Protein AF-A0A964G6X2-F1 (afdb_monomer)

Sequence (134 aa):
MSISATESEGTIQEIHQADPIPKWVTAAKHNTNVTKALRLFGAGTHDWVSLYRIYEVIENDVGGKSKIIKKGWTTDKAIRRFKYTANSPGAIGDEARHGNQKEPSPKDPMALSEAKFLIETILHNWLRLKAGQS

Solvent-accessible surface area (back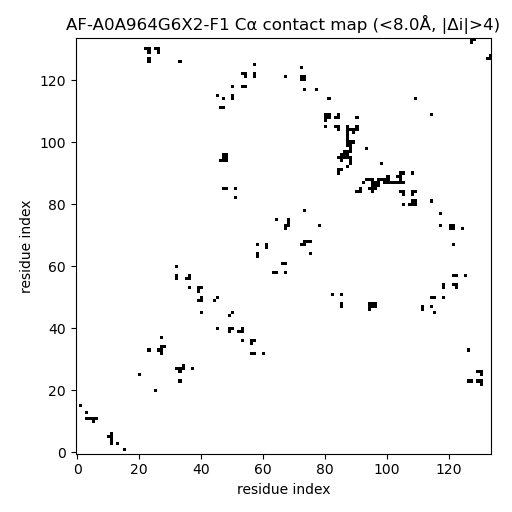bone atoms only — not comparable to full-atom values): 8018 Å² total; per-residue (Å²): 140,85,82,87,73,85,57,100,78,81,68,83,76,89,77,65,98,77,68,72,77,55,56,51,61,62,34,23,80,80,28,71,60,50,40,50,39,52,52,56,59,70,68,63,74,76,41,50,55,50,46,48,52,40,48,51,50,51,30,59,75,69,67,34,66,68,49,48,38,75,70,65,60,53,53,69,67,57,55,50,36,44,57,50,28,36,44,18,25,78,65,51,44,90,58,17,70,31,97,61,68,86,65,82,54,64,94,70,60,60,52,70,68,58,48,47,52,52,46,50,46,42,48,54,54,50,41,31,54,64,48,71,64,117

Structure (mmCIF, N/CA/C/O backbone):
data_AF-A0A964G6X2-F1
#
_entry.id   AF-A0A964G6X2-F1
#
loop_
_atom_site.group_PDB
_atom_site.id
_atom_site.type_symbol
_atom_site.label_atom_id
_atom_site.label_alt_id
_atom_site.label_comp_id
_atom_site.label_asym_id
_atom_site.label_entity_id
_atom_site.label_seq_id
_atom_site.pdbx_PDB_ins_code
_atom_site.Cartn_x
_atom_site.Cartn_y
_atom_site.Cartn_z
_atom_site.occupancy
_atom_site.B_iso_or_equiv
_atom_site.auth_seq_id
_atom_site.auth_comp_id
_atom_site.auth_asym_id
_atom_site.auth_atom_id
_atom_site.pdbx_PDB_model_num
ATOM 1 N N . MET A 1 1 ? -35.131 18.538 4.623 1.00 32.56 1 MET A N 1
ATOM 2 C CA . MET A 1 1 ? -34.851 19.984 4.734 1.00 32.56 1 MET A CA 1
ATOM 3 C C . MET A 1 1 ? -33.366 20.149 4.485 1.00 32.56 1 MET A C 1
ATOM 5 O O . MET A 1 1 ? -32.584 19.701 5.311 1.00 32.56 1 MET A O 1
ATOM 9 N N . SER A 1 2 ? -32.987 20.655 3.318 1.00 30.39 2 SER A N 1
ATOM 10 C CA . SER A 1 2 ? -31.599 20.968 2.962 1.00 30.39 2 SER A CA 1
ATOM 11 C C . SER A 1 2 ? -31.395 22.464 3.173 1.00 30.39 2 SER A C 1
ATOM 13 O O . SER A 1 2 ? -32.274 23.253 2.831 1.00 30.39 2 SER A O 1
ATOM 15 N N . ILE A 1 3 ? -30.270 22.850 3.769 1.00 41.47 3 ILE A N 1
ATOM 16 C CA . ILE A 1 3 ? -29.882 24.255 3.908 1.00 41.47 3 ILE A CA 1
ATOM 17 C C . ILE A 1 3 ? -28.659 24.463 3.026 1.00 41.47 3 ILE A C 1
ATOM 19 O O . ILE A 1 3 ? -27.630 23.827 3.237 1.00 41.47 3 ILE A O 1
ATOM 23 N N . SER A 1 4 ? -28.783 25.326 2.023 1.00 37.19 4 SER A N 1
ATOM 24 C CA . SER A 1 4 ? -27.656 25.753 1.200 1.00 37.19 4 SER A CA 1
ATOM 25 C C . SER A 1 4 ? -26.922 26.871 1.934 1.00 37.19 4 SER A C 1
ATOM 27 O O . SER A 1 4 ? -27.496 27.932 2.170 1.00 37.19 4 SER A O 1
ATOM 29 N N . ALA A 1 5 ? -25.665 26.639 2.306 1.00 42.75 5 ALA A N 1
ATOM 30 C CA . ALA A 1 5 ? -24.773 27.695 2.767 1.00 42.75 5 ALA A CA 1
ATOM 31 C C . ALA A 1 5 ? -23.891 28.125 1.590 1.00 42.75 5 ALA A C 1
ATOM 33 O O . ALA A 1 5 ? -23.078 27.351 1.091 1.00 42.75 5 ALA A O 1
ATOM 34 N N . THR A 1 6 ? -24.097 29.347 1.110 1.00 34.75 6 THR A N 1
ATOM 35 C CA . THR A 1 6 ? -23.226 29.991 0.125 1.00 34.75 6 THR A CA 1
ATOM 36 C C . THR A 1 6 ? -22.054 30.641 0.847 1.00 34.75 6 THR A C 1
ATOM 38 O O . THR A 1 6 ? -22.227 31.686 1.475 1.00 34.75 6 THR A O 1
ATOM 41 N N . GLU A 1 7 ? -20.866 30.050 0.746 1.00 48.03 7 GLU A N 1
ATOM 42 C CA . GLU A 1 7 ? -19.615 30.772 0.989 1.00 48.03 7 GLU A CA 1
ATOM 43 C C . GLU A 1 7 ? -19.201 31.502 -0.296 1.00 48.03 7 GLU A C 1
ATOM 45 O O . GLU A 1 7 ? -19.431 31.024 -1.410 1.00 48.03 7 GLU A O 1
ATOM 50 N N . SER A 1 8 ? -18.622 32.693 -0.153 1.00 51.34 8 SER A N 1
ATOM 51 C CA . SER A 1 8 ? -18.372 33.672 -1.221 1.00 51.34 8 SER A CA 1
ATOM 52 C C . SER A 1 8 ? -17.333 33.266 -2.286 1.00 51.34 8 SER A C 1
ATOM 54 O O . SER A 1 8 ? -16.909 34.116 -3.060 1.00 51.34 8 SER A O 1
ATOM 56 N N . GLU A 1 9 ? -16.950 31.989 -2.377 1.00 52.28 9 GLU A N 1
ATOM 57 C CA . GLU A 1 9 ? -15.992 31.453 -3.365 1.00 52.28 9 GLU A CA 1
ATOM 58 C C . GLU A 1 9 ? -16.536 30.265 -4.189 1.00 52.28 9 GLU A C 1
ATOM 60 O O . GLU A 1 9 ? -15.787 29.441 -4.710 1.00 52.28 9 GLU A O 1
ATOM 65 N N . GLY A 1 10 ? -17.857 30.167 -4.364 1.00 45.66 10 GLY A N 1
ATOM 66 C CA . GLY A 1 10 ? -18.443 29.407 -5.480 1.00 45.66 10 GLY A CA 1
ATOM 67 C C . GLY A 1 10 ? -18.305 27.879 -5.438 1.00 45.66 10 GLY A C 1
ATOM 68 O O . GLY A 1 10 ? -18.609 27.227 -6.435 1.00 45.66 10 GLY A O 1
ATOM 69 N N . THR A 1 11 ? -17.913 27.281 -4.311 1.00 42.66 11 THR A N 1
ATOM 70 C CA . THR A 1 11 ? -17.948 25.820 -4.147 1.00 42.66 11 THR A CA 1
ATOM 71 C C . THR A 1 11 ? -19.158 25.423 -3.307 1.00 42.66 11 THR A C 1
ATOM 73 O O . THR A 1 11 ? -19.163 25.591 -2.091 1.00 42.66 11 THR A O 1
ATOM 76 N N . ILE A 1 12 ? -20.198 24.888 -3.950 1.00 48.16 12 ILE A N 1
ATOM 77 C CA . ILE A 1 12 ? -21.333 24.276 -3.249 1.00 48.16 12 ILE A CA 1
ATOM 78 C C . ILE A 1 12 ? -20.910 22.862 -2.841 1.00 48.16 12 ILE A C 1
ATOM 80 O O . ILE A 1 12 ? -20.812 21.978 -3.689 1.00 48.16 12 ILE A O 1
ATOM 84 N N . GLN A 1 13 ? -20.658 22.641 -1.549 1.00 49.50 13 GLN A N 1
ATOM 85 C CA . GLN A 1 13 ? -20.628 21.291 -0.985 1.00 49.50 13 GLN A CA 1
ATOM 86 C C . GLN A 1 13 ? -21.982 20.995 -0.349 1.00 49.50 13 GLN A C 1
ATOM 88 O O . GLN A 1 13 ? -22.375 21.617 0.638 1.00 49.50 13 GLN A O 1
ATOM 93 N N . GLU A 1 14 ? -22.706 20.042 -0.928 1.00 42.00 14 GLU A N 1
ATOM 94 C CA . GLU A 1 14 ? -23.937 19.525 -0.345 1.00 42.00 14 GLU A CA 1
ATOM 95 C C . GLU A 1 14 ? -23.568 18.551 0.782 1.00 42.00 14 GLU A C 1
ATOM 97 O O . GLU A 1 14 ? -23.249 17.387 0.556 1.00 42.00 14 GLU A O 1
ATOM 102 N N . ILE A 1 15 ? -23.534 19.059 2.014 1.00 42.53 15 ILE A N 1
ATOM 103 C CA . ILE A 1 15 ? -23.265 18.256 3.210 1.00 42.53 15 ILE A CA 1
ATOM 104 C C . ILE A 1 15 ? -24.600 17.900 3.861 1.00 42.53 15 ILE A C 1
ATOM 106 O O . ILE A 1 15 ? -25.271 18.743 4.461 1.00 42.53 15 ILE A O 1
ATOM 110 N N . HIS A 1 16 ? -24.997 16.636 3.742 1.00 44.19 16 HIS A N 1
ATOM 111 C CA . HIS A 1 16 ? -26.199 16.120 4.382 1.00 44.19 16 HIS A CA 1
ATOM 112 C C . HIS A 1 16 ? -25.915 15.883 5.873 1.00 44.19 16 HIS A C 1
ATOM 114 O O . HIS A 1 16 ? -25.104 15.035 6.239 1.00 44.19 16 HIS A O 1
ATOM 120 N N . GLN A 1 17 ? -26.626 16.593 6.757 1.00 40.34 17 GLN A N 1
ATOM 121 C CA . GLN A 1 17 ? -26.528 16.484 8.229 1.00 40.34 17 GLN A CA 1
ATOM 122 C C . GLN A 1 17 ? -26.850 15.084 8.814 1.00 40.34 17 GLN A C 1
ATOM 124 O O . GLN A 1 17 ? -26.860 14.920 10.032 1.00 40.34 17 GLN A O 1
ATOM 129 N N . ALA A 1 18 ? -27.102 14.073 7.976 1.00 37.56 18 ALA A N 1
ATOM 130 C CA . ALA A 1 18 ? -27.458 12.713 8.374 1.00 37.56 18 ALA A CA 1
ATOM 131 C C . ALA A 1 18 ? -26.427 11.644 7.975 1.00 37.56 18 ALA A C 1
ATOM 133 O O . ALA A 1 18 ? -26.661 10.472 8.273 1.00 37.56 18 ALA A O 1
ATOM 134 N N . ASP A 1 19 ? -25.302 11.997 7.345 1.00 40.19 19 ASP A N 1
ATOM 135 C CA . ASP A 1 19 ? -24.310 10.981 7.000 1.00 40.19 19 ASP A CA 1
ATOM 136 C C . ASP A 1 19 ? -23.514 10.572 8.249 1.00 40.19 19 ASP A C 1
ATOM 138 O O . ASP A 1 19 ? -22.787 11.391 8.827 1.00 40.19 19 ASP A O 1
ATOM 142 N N . PRO A 1 20 ? -23.648 9.317 8.725 1.00 50.41 20 PRO A N 1
ATOM 143 C CA . PRO A 1 20 ? -22.884 8.849 9.864 1.00 50.41 20 PRO A CA 1
ATOM 144 C C . PRO A 1 20 ? -21.407 8.996 9.521 1.00 50.41 20 PRO A C 1
ATOM 146 O O . PRO A 1 20 ? -20.957 8.469 8.503 1.00 50.41 20 PRO A O 1
ATOM 149 N N . ILE A 1 21 ? -20.655 9.684 10.387 1.00 56.47 21 ILE A N 1
ATOM 150 C CA . ILE A 1 21 ? -19.190 9.709 10.333 1.00 56.47 21 ILE A CA 1
ATOM 151 C C . ILE A 1 21 ? -18.732 8.278 10.014 1.00 56.47 21 ILE A C 1
ATOM 153 O O . ILE A 1 21 ? -19.021 7.379 10.819 1.00 56.47 21 ILE A O 1
ATOM 157 N N . PRO A 1 22 ? -18.075 8.024 8.861 1.00 72.62 22 PRO A N 1
ATOM 158 C CA . PRO A 1 22 ? -17.705 6.670 8.483 1.00 72.62 22 PRO A CA 1
ATOM 159 C C . PRO A 1 22 ? -16.963 6.032 9.653 1.00 72.62 22 PRO A C 1
ATOM 161 O O . PRO A 1 22 ? -16.049 6.649 10.199 1.00 72.62 22 PRO A O 1
ATOM 164 N N . LYS A 1 23 ? -17.347 4.822 10.089 1.00 84.75 23 LYS A N 1
ATOM 165 C CA . LYS A 1 23 ? -16.795 4.202 11.318 1.00 84.75 23 LYS A CA 1
ATOM 166 C C . LYS A 1 23 ? -15.253 4.158 11.335 1.00 84.75 23 LYS A C 1
ATOM 168 O O . LYS A 1 23 ? -14.648 4.080 12.401 1.00 84.75 23 LYS A O 1
ATOM 173 N N . TRP A 1 24 ? -14.610 4.246 10.170 1.00 85.25 24 TRP A N 1
ATOM 174 C CA . TRP A 1 24 ? -13.161 4.380 10.002 1.00 85.25 24 TRP A CA 1
ATOM 175 C C . TRP A 1 24 ? -12.586 5.695 10.546 1.00 85.25 24 TRP A C 1
ATOM 177 O O . TRP A 1 24 ? -11.496 5.681 11.107 1.00 85.25 24 TRP A O 1
ATOM 187 N N . VAL A 1 25 ? -13.316 6.809 10.456 1.00 86.38 25 VAL A N 1
ATOM 188 C CA . VAL A 1 25 ? -12.934 8.096 11.062 1.00 86.38 25 VAL A CA 1
ATOM 189 C C . VAL A 1 25 ? -12.969 7.991 12.586 1.00 86.38 25 VAL A C 1
ATOM 191 O O . VAL A 1 25 ? -12.053 8.457 13.259 1.00 86.38 25 VAL A O 1
ATOM 194 N N . THR A 1 26 ? -13.969 7.308 13.152 1.00 89.19 26 THR A N 1
ATOM 195 C CA . THR A 1 26 ? -13.990 6.999 14.591 1.00 89.19 26 THR A CA 1
ATOM 196 C C . THR A 1 26 ? -12.819 6.096 14.982 1.00 89.19 26 THR A C 1
ATOM 198 O O . THR A 1 26 ? -12.142 6.376 15.966 1.00 89.19 26 THR A O 1
ATOM 201 N N . ALA A 1 27 ? -12.511 5.064 14.188 1.00 89.75 27 ALA A N 1
ATOM 202 C CA . ALA A 1 27 ? -11.341 4.213 14.423 1.00 89.75 27 ALA A CA 1
ATOM 203 C C . ALA A 1 27 ? -10.019 5.004 14.366 1.00 89.75 27 ALA A C 1
ATOM 205 O O . ALA A 1 27 ? -9.113 4.741 15.156 1.00 89.75 27 ALA A O 1
ATOM 206 N N . ALA A 1 28 ? -9.917 6.006 13.487 1.00 92.31 28 ALA A N 1
ATOM 207 C CA . ALA A 1 28 ? -8.744 6.869 13.374 1.00 92.31 28 ALA A CA 1
ATOM 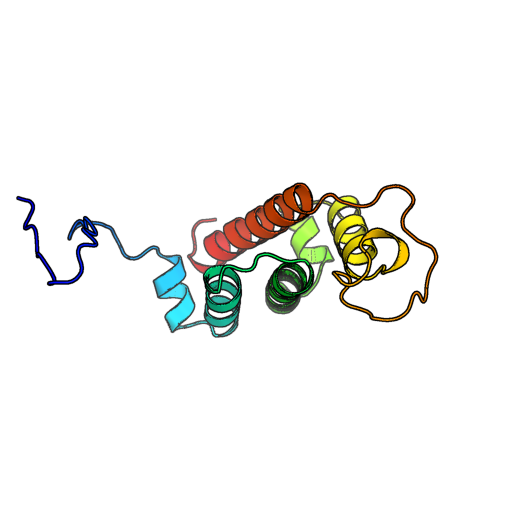208 C C . ALA A 1 28 ? -8.456 7.634 14.673 1.00 92.31 28 ALA A C 1
ATOM 210 O O . ALA A 1 28 ? -7.305 7.675 15.104 1.00 92.31 28 ALA A O 1
ATOM 211 N N . LYS A 1 29 ? -9.496 8.142 15.353 1.00 91.00 29 LYS A N 1
ATOM 212 C CA . LYS A 1 29 ? -9.362 8.879 16.627 1.00 91.00 29 LYS A CA 1
ATOM 213 C C . LYS A 1 29 ? -8.626 8.093 17.717 1.00 91.00 29 LYS A C 1
ATOM 215 O O . LYS A 1 29 ? -8.036 8.699 18.604 1.00 91.00 29 LYS A O 1
ATOM 220 N N . HIS A 1 30 ? -8.650 6.762 17.647 1.00 91.38 30 HIS A N 1
ATOM 221 C CA . HIS A 1 30 ? -8.060 5.877 18.654 1.00 91.38 30 HIS A CA 1
ATOM 222 C C . HIS A 1 30 ? -6.910 5.016 18.114 1.00 91.38 30 HIS A C 1
ATOM 224 O O . HIS A 1 30 ? -6.334 4.224 18.857 1.00 91.38 30 HIS A O 1
ATOM 230 N N . ASN A 1 31 ? -6.562 5.144 16.830 1.00 94.44 31 ASN A N 1
ATOM 231 C CA . ASN A 1 31 ? -5.520 4.344 16.202 1.00 94.44 31 ASN A CA 1
ATOM 232 C C . ASN A 1 31 ? -4.634 5.211 15.292 1.00 94.44 31 ASN A C 1
ATOM 234 O O . ASN A 1 31 ? -5.047 5.686 14.230 1.00 94.44 31 ASN A O 1
ATOM 238 N N . THR A 1 32 ? -3.377 5.380 15.702 1.00 96.44 32 THR A N 1
ATOM 239 C CA . THR A 1 32 ? -2.384 6.204 14.997 1.00 96.44 32 THR A CA 1
ATOM 240 C C . THR A 1 32 ? -2.027 5.652 13.616 1.00 96.44 32 THR A C 1
ATOM 242 O O . THR A 1 32 ? -1.805 6.439 12.694 1.00 96.44 32 THR A O 1
ATOM 245 N N . ASN A 1 33 ? -2.039 4.327 13.427 1.00 97.00 33 ASN A N 1
ATOM 246 C CA . ASN A 1 33 ? -1.835 3.708 12.116 1.00 97.00 33 ASN A CA 1
ATOM 247 C C . ASN A 1 33 ? -3.002 4.029 11.177 1.00 97.00 33 ASN A C 1
ATOM 249 O O . ASN A 1 33 ? -2.764 4.421 10.036 1.00 97.00 33 ASN A O 1
ATOM 253 N N . VAL A 1 34 ? -4.250 3.934 11.655 1.00 96.25 34 VAL A N 1
ATOM 254 C CA . VAL A 1 34 ? -5.454 4.299 10.879 1.00 96.25 34 VAL A CA 1
ATOM 255 C C . VAL A 1 34 ? -5.414 5.774 10.493 1.00 96.25 34 VAL A C 1
ATOM 257 O O . VAL A 1 34 ? -5.570 6.096 9.318 1.00 96.25 34 VAL A O 1
ATOM 260 N N . THR A 1 35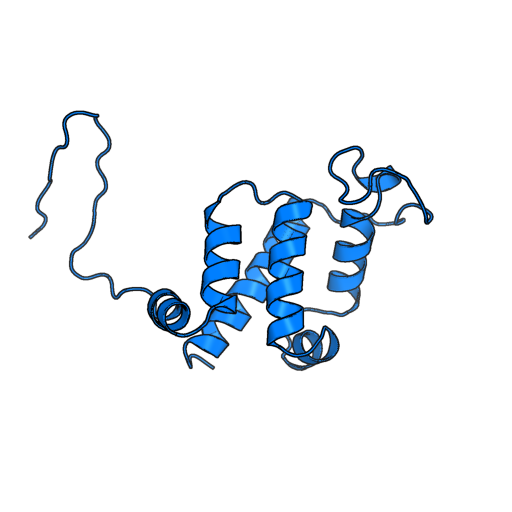 ? -5.098 6.661 11.439 1.00 96.12 35 THR A N 1
ATOM 261 C CA . THR A 1 35 ? -4.911 8.092 11.154 1.00 96.12 35 THR A CA 1
ATOM 262 C C . THR A 1 35 ? -3.846 8.323 10.082 1.00 96.12 35 THR A C 1
ATOM 264 O O . THR A 1 35 ? -4.066 9.071 9.130 1.00 96.12 35 THR A O 1
ATOM 267 N N . LYS A 1 36 ? -2.688 7.661 10.194 1.00 96.06 36 LYS A N 1
ATOM 268 C CA . LYS A 1 36 ? -1.594 7.804 9.228 1.00 96.06 36 LYS A CA 1
ATOM 269 C C . LYS A 1 36 ? -1.988 7.310 7.836 1.00 96.06 36 LYS A C 1
ATOM 271 O O . LYS A 1 36 ? -1.702 8.003 6.865 1.00 96.06 36 LYS A O 1
ATOM 276 N N . ALA A 1 37 ? -2.627 6.148 7.734 1.00 95.19 37 ALA A N 1
ATOM 277 C CA . ALA A 1 37 ? -3.059 5.581 6.460 1.00 95.19 37 ALA A CA 1
ATOM 278 C C . ALA A 1 37 ? -4.108 6.466 5.771 1.00 95.19 37 ALA A C 1
ATOM 280 O O . ALA A 1 37 ? -3.948 6.777 4.594 1.00 95.19 37 ALA A O 1
ATOM 281 N N . LEU A 1 38 ? -5.118 6.943 6.510 1.00 94.00 38 LEU A N 1
ATOM 282 C CA . LEU A 1 38 ? -6.131 7.857 5.972 1.00 94.00 38 LEU A CA 1
ATOM 283 C C . LEU A 1 38 ? -5.526 9.193 5.534 1.00 94.00 38 LEU A C 1
ATOM 285 O O . LEU A 1 38 ? -5.892 9.704 4.483 1.00 94.00 38 LEU A O 1
ATOM 289 N N . ARG A 1 39 ? -4.558 9.733 6.284 1.00 94.19 39 ARG A N 1
ATOM 290 C CA . ARG A 1 39 ? -3.842 10.954 5.889 1.00 94.19 39 ARG A CA 1
ATOM 291 C C . ARG A 1 39 ? -3.019 10.759 4.613 1.00 94.19 39 ARG A C 1
ATOM 293 O O . ARG A 1 39 ? -2.989 11.651 3.776 1.00 94.19 39 ARG A O 1
ATOM 300 N N . LEU A 1 40 ? -2.334 9.621 4.472 1.00 93.75 40 LEU A N 1
ATOM 301 C CA . LEU A 1 40 ? -1.566 9.301 3.263 1.00 93.75 40 LEU A CA 1
ATOM 302 C C . LEU A 1 40 ? -2.477 9.120 2.044 1.00 93.75 40 LEU A C 1
ATOM 304 O O . LEU A 1 40 ? -2.130 9.589 0.967 1.00 93.75 40 LEU A O 1
ATOM 308 N N . PHE A 1 41 ? -3.631 8.477 2.227 1.00 92.50 41 PHE A N 1
ATOM 309 C CA . PHE A 1 41 ? -4.628 8.287 1.176 1.00 92.50 41 PHE A CA 1
ATOM 310 C C . PHE A 1 41 ? -5.287 9.620 0.773 1.00 92.50 41 PHE A C 1
ATOM 312 O O . PHE A 1 41 ? -5.299 9.990 -0.396 1.00 92.50 41 PHE A O 1
ATOM 319 N N . GLY A 1 42 ? -5.735 10.413 1.751 1.00 90.88 42 GLY A N 1
ATOM 320 C CA . GLY A 1 42 ? -6.393 11.702 1.516 1.00 90.88 42 GLY A CA 1
ATOM 321 C C . GLY A 1 42 ? -5.493 12.798 0.934 1.00 90.88 42 GLY A C 1
ATOM 322 O O . GLY A 1 42 ? -6.008 13.770 0.396 1.00 90.88 42 GLY A O 1
ATOM 323 N N . ALA A 1 43 ? -4.163 12.652 0.996 1.00 89.06 43 ALA A N 1
ATOM 324 C CA . ALA A 1 43 ? -3.226 13.594 0.374 1.00 89.06 43 ALA A CA 1
ATOM 325 C C . ALA A 1 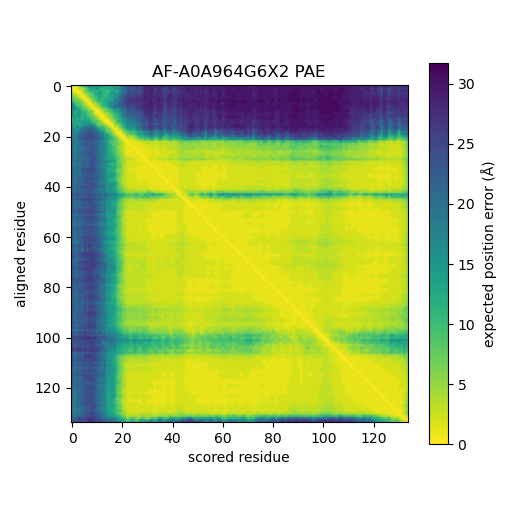43 ? -3.258 13.563 -1.171 1.00 89.06 43 ALA A C 1
ATOM 327 O O . ALA A 1 43 ? -2.716 14.460 -1.810 1.00 89.06 43 ALA A O 1
ATOM 328 N N . GLY A 1 44 ? -3.890 12.553 -1.778 1.00 74.38 44 GLY A N 1
ATOM 329 C CA . GLY A 1 44 ? -4.371 12.626 -3.158 1.00 74.38 44 GLY A CA 1
ATOM 330 C C . GLY A 1 44 ? -3.391 12.242 -4.269 1.00 74.38 44 GLY A C 1
ATOM 331 O O . GLY A 1 44 ? -3.856 11.975 -5.375 1.00 74.38 44 GLY A O 1
ATOM 332 N N . THR A 1 45 ? -2.077 12.139 -4.026 1.00 84.88 45 THR A N 1
ATOM 333 C CA . THR A 1 45 ? -1.126 11.862 -5.126 1.00 84.88 45 THR A CA 1
ATOM 334 C C . THR A 1 45 ? -1.264 10.447 -5.692 1.00 84.88 45 THR A C 1
ATOM 336 O O . THR A 1 45 ? -1.178 10.266 -6.905 1.00 84.88 45 THR A O 1
ATOM 339 N N . HIS A 1 46 ? -1.538 9.450 -4.839 1.00 92.62 46 HIS A N 1
ATOM 340 C CA . HIS A 1 46 ? -1.722 8.035 -5.210 1.00 92.62 46 HIS A CA 1
ATOM 341 C C . HIS A 1 46 ? -0.660 7.508 -6.201 1.00 92.62 46 HIS A C 1
ATOM 343 O O . HIS A 1 46 ? -0.943 6.671 -7.059 1.00 92.62 46 HIS A O 1
ATOM 349 N N . ASP A 1 47 ? 0.555 8.037 -6.093 1.00 95.81 47 ASP A N 1
ATOM 350 C CA . ASP A 1 47 ? 1.759 7.612 -6.800 1.00 95.81 47 ASP A CA 1
ATOM 351 C C . ASP A 1 47 ? 2.377 6.359 -6.149 1.00 95.81 47 ASP A C 1
ATOM 353 O O . ASP A 1 47 ? 1.968 5.907 -5.076 1.00 95.81 47 ASP A O 1
ATOM 357 N N . TRP A 1 48 ? 3.407 5.791 -6.772 1.00 97.50 48 TRP A N 1
ATOM 358 C CA . TRP A 1 48 ? 4.077 4.596 -6.257 1.00 97.50 48 TRP A CA 1
ATOM 359 C C . TRP A 1 48 ? 4.585 4.747 -4.819 1.00 97.50 48 TRP A C 1
ATOM 361 O O . TRP A 1 48 ? 4.443 3.822 -4.018 1.00 97.50 48 TRP A O 1
ATOM 371 N N . VAL A 1 49 ? 5.134 5.909 -4.457 1.00 95.56 49 VAL A N 1
ATOM 372 C CA . VAL A 1 49 ? 5.707 6.158 -3.126 1.00 95.56 49 VAL A CA 1
ATOM 373 C C . VAL A 1 49 ? 4.618 6.219 -2.051 1.00 95.56 49 VAL A C 1
ATOM 375 O O . VAL A 1 49 ? 4.757 5.607 -0.988 1.00 95.56 49 VAL A O 1
ATOM 378 N N . SER A 1 50 ? 3.531 6.941 -2.305 1.00 95.94 50 SER A N 1
ATOM 379 C CA . SER A 1 50 ? 2.380 7.068 -1.406 1.00 95.94 50 SER A CA 1
ATOM 380 C C . SER A 1 50 ? 1.648 5.735 -1.240 1.00 95.94 50 SER A C 1
ATOM 382 O O . SER A 1 50 ? 1.430 5.311 -0.101 1.00 95.94 50 SER A O 1
ATOM 384 N N . LEU A 1 51 ? 1.379 5.013 -2.333 1.00 98.00 51 LEU A N 1
ATOM 385 C CA . LEU A 1 51 ? 0.778 3.676 -2.308 1.00 98.00 51 LEU A CA 1
ATOM 386 C C . LEU A 1 51 ? 1.632 2.691 -1.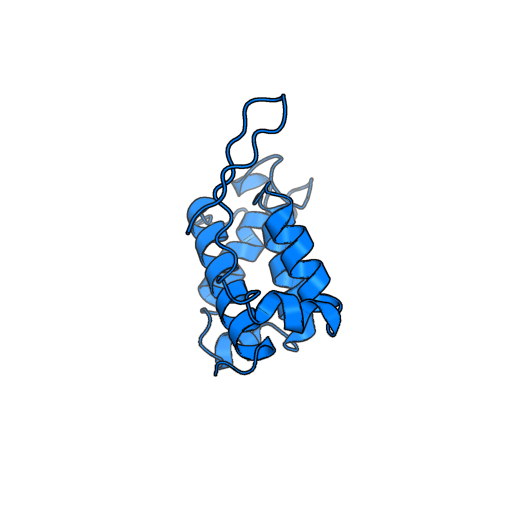498 1.00 98.00 51 LEU A C 1
ATOM 388 O O . LEU A 1 51 ? 1.111 1.943 -0.666 1.00 98.00 51 LEU A O 1
ATOM 392 N N . TYR A 1 52 ? 2.958 2.730 -1.670 1.00 97.94 52 TYR A N 1
ATOM 393 C CA . TYR A 1 52 ? 3.871 1.865 -0.921 1.00 97.94 52 TYR A CA 1
ATOM 394 C C . TYR A 1 52 ? 3.860 2.188 0.576 1.00 97.94 52 TYR A C 1
ATOM 396 O O . TYR A 1 52 ? 3.826 1.282 1.407 1.00 97.94 52 TYR A O 1
ATOM 404 N N . ARG A 1 53 ? 3.840 3.474 0.944 1.00 97.56 53 ARG A N 1
ATOM 405 C CA . ARG A 1 53 ? 3.766 3.905 2.350 1.00 97.56 53 ARG A CA 1
ATOM 406 C C . ARG A 1 53 ? 2.458 3.478 3.015 1.00 97.56 53 ARG A C 1
ATOM 408 O O . ARG A 1 53 ? 2.485 3.078 4.177 1.00 97.56 53 ARG A O 1
ATOM 415 N N . ILE A 1 54 ? 1.329 3.546 2.303 1.00 98.12 54 ILE A N 1
ATOM 416 C CA . ILE A 1 54 ? 0.038 3.038 2.801 1.00 98.12 54 ILE A CA 1
ATOM 417 C C . ILE A 1 54 ? 0.145 1.533 3.058 1.00 98.12 54 ILE A C 1
ATOM 419 O O . ILE A 1 54 ? -0.18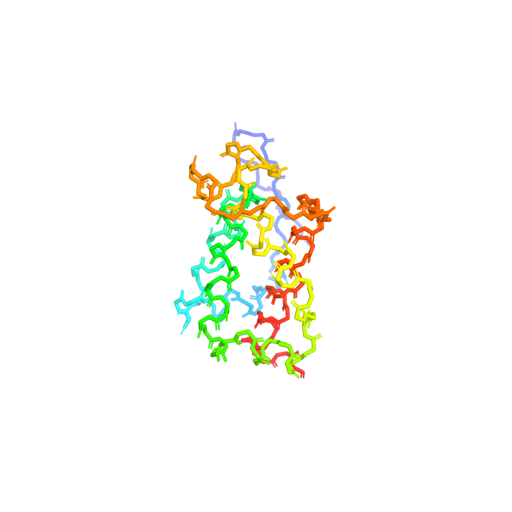6 1.075 4.154 1.00 98.12 54 ILE A O 1
ATOM 423 N N . TYR A 1 55 ? 0.679 0.778 2.093 1.00 98.56 55 TYR A N 1
ATOM 424 C CA . TYR A 1 55 ? 0.921 -0.655 2.251 1.00 98.56 55 TYR A CA 1
ATOM 425 C C . TYR A 1 55 ? 1.799 -0.968 3.473 1.00 98.56 55 TYR A C 1
ATOM 427 O O . TYR A 1 55 ? 1.420 -1.817 4.272 1.00 98.56 55 TYR A O 1
ATOM 435 N N . GLU A 1 56 ? 2.926 -0.272 3.666 1.00 98.31 56 GLU A N 1
ATOM 436 C CA . GLU A 1 56 ? 3.832 -0.489 4.809 1.00 98.31 56 GLU A CA 1
ATOM 437 C C . GLU A 1 56 ? 3.139 -0.243 6.157 1.00 98.31 56 GLU A C 1
ATOM 439 O O . GLU A 1 56 ? 3.353 -0.993 7.110 1.00 98.31 56 GLU A O 1
ATOM 444 N N . VAL A 1 57 ? 2.289 0.784 6.258 1.00 98.44 57 VAL A N 1
ATOM 445 C CA . VAL A 1 57 ? 1.518 1.049 7.484 1.00 98.44 57 VAL A CA 1
ATOM 446 C C . VAL A 1 57 ? 0.590 -0.123 7.801 1.00 98.44 57 VAL A C 1
ATOM 448 O O . VAL A 1 57 ? 0.566 -0.590 8.940 1.00 98.44 57 VAL A O 1
ATOM 451 N N . ILE A 1 58 ? -0.136 -0.621 6.799 1.00 98.44 58 ILE A N 1
ATOM 452 C CA . ILE A 1 58 ? -1.080 -1.731 6.971 1.00 98.44 58 ILE A CA 1
ATOM 453 C C . ILE A 1 58 ? -0.337 -3.042 7.250 1.00 98.44 58 ILE A C 1
ATOM 455 O O . ILE A 1 58 ? -0.711 -3.777 8.160 1.00 98.44 58 ILE A O 1
ATOM 459 N N . GLU A 1 59 ? 0.730 -3.336 6.501 1.00 98.62 59 GLU A N 1
ATOM 460 C CA . GLU A 1 59 ? 1.574 -4.521 6.684 1.00 98.62 59 GLU A CA 1
ATOM 461 C C . GLU A 1 59 ? 2.111 -4.591 8.112 1.00 98.62 59 GLU A C 1
ATOM 463 O O . GLU A 1 59 ? 1.970 -5.627 8.765 1.00 98.62 59 GLU A O 1
ATOM 468 N N . ASN A 1 60 ? 2.659 -3.490 8.623 1.00 98.19 60 ASN A N 1
ATOM 469 C CA . ASN A 1 60 ? 3.194 -3.435 9.979 1.00 98.19 60 ASN A CA 1
ATOM 470 C C . ASN A 1 60 ? 2.099 -3.610 11.039 1.00 98.19 60 ASN A C 1
ATOM 472 O O . ASN A 1 60 ? 2.263 -4.409 11.958 1.00 98.19 60 ASN A O 1
ATOM 476 N N . ASP A 1 61 ? 0.966 -2.919 10.895 1.00 98.12 61 ASP A N 1
ATOM 477 C CA . ASP A 1 61 ? -0.142 -2.986 11.855 1.00 98.12 61 ASP A CA 1
ATOM 478 C C . ASP A 1 61 ? -0.804 -4.375 11.912 1.00 98.12 61 ASP A C 1
ATOM 480 O O . ASP A 1 61 ? -1.163 -4.867 12.983 1.00 98.12 61 ASP A O 1
ATOM 484 N N . VAL A 1 62 ? -0.935 -5.041 10.764 1.00 97.50 62 VAL A N 1
ATOM 485 C CA . VAL A 1 62 ? -1.500 -6.395 10.679 1.00 97.50 62 VAL A CA 1
ATOM 486 C C . VAL A 1 62 ? -0.515 -7.447 11.206 1.00 97.50 62 VAL A C 1
ATOM 488 O O . VAL A 1 62 ? -0.937 -8.514 11.662 1.00 97.50 62 VAL A O 1
ATOM 491 N N . GLY A 1 63 ? 0.788 -7.155 11.190 1.00 97.94 63 GLY A N 1
ATOM 492 C CA . GLY A 1 63 ? 1.858 -8.061 11.609 1.00 97.94 63 GLY A CA 1
ATOM 493 C C . GLY A 1 63 ? 2.437 -8.893 10.462 1.00 97.94 63 GLY A C 1
ATOM 494 O O . GLY A 1 63 ? 2.744 -10.070 10.652 1.00 97.94 63 GLY A O 1
ATOM 495 N N . GLY A 1 64 ? 2.544 -8.293 9.276 1.00 97.81 64 GLY A N 1
ATOM 496 C CA . GLY A 1 64 ? 3.272 -8.805 8.120 1.00 97.81 64 GLY A CA 1
ATOM 497 C C . GLY A 1 64 ? 2.402 -9.265 6.948 1.00 97.81 64 GLY A C 1
ATOM 498 O O . GLY A 1 64 ? 1.224 -9.611 7.087 1.00 97.81 64 GLY A O 1
ATOM 499 N N . LYS A 1 65 ? 3.038 -9.347 5.771 1.00 98.12 65 LYS A N 1
ATOM 500 C CA . LYS A 1 65 ? 2.454 -9.817 4.505 1.00 98.12 65 LYS A CA 1
ATOM 501 C C . LYS A 1 65 ? 1.678 -11.131 4.632 1.00 98.12 65 LYS A C 1
ATOM 503 O O . LYS A 1 65 ? 0.603 -11.277 4.059 1.00 98.12 65 LYS A O 1
ATOM 508 N N . SER A 1 66 ? 2.215 -12.099 5.378 1.00 98.19 66 SER A N 1
ATOM 509 C CA . SER A 1 66 ? 1.607 -13.430 5.523 1.00 98.19 66 SER A CA 1
ATOM 510 C C . SER A 1 66 ? 0.208 -13.365 6.137 1.00 98.19 66 SER A C 1
ATOM 512 O O . SER A 1 66 ? -0.680 -14.103 5.718 1.00 98.19 66 SER A O 1
ATOM 514 N N . LYS A 1 67 ? -0.024 -12.447 7.081 1.00 98.31 67 LYS A N 1
ATOM 515 C CA . LYS A 1 67 ? -1.335 -12.242 7.702 1.00 98.31 67 LYS A CA 1
ATOM 516 C C . LYS A 1 67 ? -2.316 -11.532 6.770 1.00 98.31 67 LYS A C 1
ATOM 518 O O . LYS A 1 67 ? -3.490 -11.884 6.791 1.00 98.31 67 LYS A O 1
ATOM 523 N N . ILE A 1 68 ? -1.852 -10.602 5.932 1.00 98.31 68 ILE A N 1
ATOM 524 C CA . ILE A 1 68 ? -2.675 -9.994 4.869 1.00 98.31 68 ILE A CA 1
ATOM 525 C C . ILE A 1 68 ? -3.174 -11.080 3.905 1.00 98.31 68 ILE A C 1
ATOM 527 O O . ILE A 1 68 ? -4.370 -11.160 3.630 1.00 98.31 68 ILE A O 1
ATOM 531 N N . ILE A 1 69 ? -2.273 -11.962 3.459 1.00 98.31 69 ILE A N 1
ATOM 532 C CA . ILE A 1 69 ? -2.612 -13.080 2.565 1.00 98.31 69 ILE A CA 1
ATOM 533 C C . ILE A 1 69 ? -3.562 -14.062 3.260 1.00 98.31 69 ILE A C 1
ATOM 535 O O . ILE A 1 69 ? -4.579 -14.438 2.687 1.00 98.31 69 ILE A O 1
ATOM 539 N N . LYS A 1 70 ? -3.285 -14.442 4.518 1.00 98.00 70 LYS A N 1
ATOM 540 C CA . LYS A 1 70 ? -4.139 -15.362 5.292 1.00 98.00 70 LYS A CA 1
ATOM 541 C C . LYS A 1 70 ? -5.560 -14.822 5.490 1.00 98.00 70 LYS A C 1
ATOM 543 O O . LYS A 1 70 ? -6.496 -15.605 5.587 1.00 98.00 70 LYS A O 1
ATOM 548 N N . LYS A 1 71 ? -5.724 -13.497 5.556 1.00 96.94 71 LYS A N 1
ATOM 549 C CA . LYS A 1 71 ? -7.033 -12.832 5.629 1.00 96.94 71 LYS A CA 1
ATOM 550 C C . LYS A 1 71 ? -7.754 -12.738 4.276 1.00 96.94 71 LYS A C 1
ATOM 552 O O . LYS A 1 71 ? -8.885 -12.272 4.247 1.00 96.94 71 LYS A O 1
ATOM 557 N N . GLY A 1 72 ? -7.124 -13.158 3.176 1.00 97.75 72 GLY A N 1
ATOM 558 C CA . GLY A 1 72 ? -7.735 -13.196 1.845 1.00 97.75 72 GLY A CA 1
ATOM 559 C C . GLY A 1 72 ? -7.841 -11.840 1.145 1.00 97.75 72 GLY A C 1
ATOM 560 O O . GLY A 1 72 ? -8.564 -11.722 0.165 1.00 97.75 72 GLY A O 1
ATOM 561 N N . TRP A 1 73 ? -7.139 -10.806 1.619 1.00 97.94 73 TRP A N 1
ATOM 562 C CA . TRP A 1 73 ? -7.261 -9.455 1.051 1.00 97.94 73 TRP A CA 1
ATOM 563 C C . TRP A 1 73 ? -6.557 -9.302 -0.299 1.00 97.94 73 TRP A C 1
ATOM 565 O O . TRP A 1 73 ? -6.889 -8.411 -1.073 1.00 97.94 73 TRP A O 1
ATOM 575 N N . THR A 1 74 ? -5.552 -10.139 -0.558 1.00 98.31 74 THR A N 1
ATOM 576 C CA . THR A 1 74 ? -4.815 -10.210 -1.823 1.00 98.31 74 THR A CA 1
ATOM 577 C C . THR A 1 74 ? -3.927 -11.465 -1.850 1.00 98.31 74 THR A C 1
ATOM 579 O O . THR A 1 74 ? -3.910 -12.252 -0.901 1.00 98.31 74 THR A O 1
ATOM 582 N N . THR A 1 75 ? -3.156 -11.647 -2.923 1.00 98.31 75 THR A N 1
ATOM 583 C CA . THR A 1 75 ? -2.230 -12.770 -3.123 1.00 98.31 75 THR A CA 1
ATOM 584 C C . THR A 1 75 ? -0.768 -12.365 -2.912 1.00 98.31 75 THR A C 1
ATOM 586 O O . THR A 1 75 ? -0.389 -11.206 -3.089 1.00 98.31 75 THR A O 1
ATOM 589 N N . ASP A 1 76 ? 0.095 -13.343 -2.603 1.00 98.06 76 ASP A N 1
ATOM 590 C CA . ASP A 1 76 ? 1.550 -13.120 -2.527 1.00 98.06 76 ASP A CA 1
ATOM 591 C C . ASP A 1 76 ? 2.115 -12.590 -3.852 1.00 98.06 76 ASP A C 1
ATOM 593 O O . ASP A 1 76 ? 2.939 -11.675 -3.858 1.00 98.06 76 ASP A O 1
ATOM 597 N N . LYS A 1 77 ? 1.624 -13.126 -4.978 1.00 97.88 77 LYS A N 1
ATOM 598 C CA . LYS A 1 77 ? 2.029 -12.714 -6.326 1.00 97.88 77 LYS A CA 1
ATOM 599 C C . LYS A 1 77 ? 1.748 -11.230 -6.562 1.00 97.88 77 LYS A C 1
ATOM 601 O O . LYS A 1 77 ? 2.638 -10.521 -7.024 1.00 97.88 77 LYS A O 1
ATOM 606 N N . ALA A 1 78 ? 0.552 -10.754 -6.211 1.00 98.31 78 ALA A N 1
ATOM 607 C CA . ALA A 1 78 ? 0.174 -9.354 -6.391 1.00 98.31 78 ALA A CA 1
ATOM 608 C C . ALA A 1 78 ? 1.045 -8.414 -5.543 1.00 98.31 78 ALA A C 1
ATOM 610 O O . ALA A 1 78 ? 1.594 -7.451 -6.074 1.00 98.31 78 ALA A O 1
ATOM 611 N N . ILE A 1 79 ? 1.256 -8.735 -4.260 1.00 98.31 79 ILE A N 1
ATOM 612 C CA . ILE A 1 79 ? 2.115 -7.930 -3.375 1.00 98.31 79 ILE A CA 1
ATOM 613 C C . ILE A 1 79 ? 3.558 -7.901 -3.885 1.00 98.31 79 ILE A C 1
ATOM 615 O O . ILE A 1 79 ? 4.185 -6.843 -3.903 1.00 98.31 79 ILE A O 1
ATOM 619 N N . ARG A 1 80 ? 4.109 -9.046 -4.309 1.00 97.44 80 ARG A N 1
ATOM 620 C CA . ARG A 1 80 ? 5.468 -9.099 -4.866 1.00 97.44 80 ARG A CA 1
ATOM 621 C C . ARG A 1 80 ? 5.586 -8.269 -6.138 1.00 97.44 80 ARG A C 1
ATOM 623 O O . ARG A 1 80 ? 6.526 -7.490 -6.238 1.00 97.44 80 ARG A O 1
ATOM 630 N N . ARG A 1 81 ? 4.637 -8.398 -7.072 1.00 98.00 81 ARG A N 1
ATOM 631 C CA . ARG A 1 81 ? 4.623 -7.631 -8.330 1.00 98.00 81 ARG A CA 1
ATOM 632 C C . ARG A 1 81 ? 4.541 -6.128 -8.059 1.00 98.00 81 ARG A C 1
ATOM 634 O O . ARG A 1 81 ? 5.321 -5.373 -8.632 1.00 98.00 81 ARG A O 1
ATOM 641 N N . PHE A 1 82 ? 3.681 -5.713 -7.126 1.00 98.44 82 PHE A N 1
ATOM 642 C CA . PHE A 1 82 ? 3.591 -4.327 -6.663 1.00 98.44 82 PHE A CA 1
ATOM 643 C C . PHE A 1 82 ? 4.923 -3.826 -6.096 1.00 98.44 82 PHE A C 1
ATOM 645 O O . PHE A 1 82 ? 5.475 -2.848 -6.595 1.00 98.44 82 PHE A O 1
ATOM 652 N N . LYS A 1 83 ? 5.479 -4.524 -5.093 1.00 97.44 83 LYS A N 1
ATOM 653 C CA . LYS A 1 83 ? 6.726 -4.107 -4.433 1.00 97.44 83 LYS A CA 1
ATOM 654 C C . LYS A 1 83 ? 7.901 -4.084 -5.404 1.00 97.44 83 LYS A C 1
ATOM 656 O O . LYS A 1 83 ? 8.741 -3.201 -5.298 1.00 97.44 83 LYS A O 1
ATOM 661 N N . TYR A 1 84 ? 7.978 -5.034 -6.330 1.00 96.56 84 TYR A N 1
ATOM 662 C CA . TYR A 1 84 ? 9.070 -5.092 -7.296 1.00 96.56 84 TYR A CA 1
ATOM 663 C C . TYR A 1 84 ? 8.977 -3.955 -8.320 1.00 96.56 84 TYR A C 1
ATOM 665 O O . TYR A 1 84 ? 9.965 -3.265 -8.550 1.00 96.56 84 TYR A O 1
ATOM 673 N N . THR A 1 85 ? 7.779 -3.692 -8.851 1.00 97.44 85 THR A N 1
ATOM 674 C CA . THR A 1 85 ? 7.548 -2.585 -9.795 1.00 97.44 85 THR A CA 1
ATOM 675 C C . THR A 1 85 ? 7.848 -1.235 -9.148 1.00 97.44 85 THR A C 1
ATOM 677 O O . THR A 1 85 ? 8.665 -0.482 -9.663 1.00 97.44 85 THR A O 1
ATOM 680 N N . ALA A 1 86 ? 7.284 -0.974 -7.963 1.00 97.12 86 ALA A N 1
ATOM 681 C CA . ALA A 1 86 ? 7.456 0.288 -7.240 1.00 97.12 86 ALA A CA 1
ATOM 682 C C . ALA A 1 86 ? 8.920 0.613 -6.883 1.00 97.12 86 ALA A C 1
ATOM 684 O O . ALA A 1 86 ? 9.257 1.764 -6.623 1.00 97.12 86 ALA A O 1
ATOM 685 N N . ASN A 1 87 ? 9.788 -0.400 -6.826 1.00 96.25 87 ASN A N 1
ATOM 686 C CA . ASN A 1 87 ? 11.199 -0.262 -6.471 1.00 96.25 87 ASN A CA 1
ATOM 687 C C . ASN A 1 87 ? 12.140 -0.279 -7.690 1.00 96.25 87 ASN A C 1
ATOM 689 O O . ASN A 1 87 ? 13.352 -0.221 -7.487 1.00 96.25 87 ASN A O 1
ATOM 693 N N . SER A 1 88 ? 11.627 -0.378 -8.923 1.00 95.62 88 SER A N 1
ATOM 694 C CA . SER A 1 88 ? 12.453 -0.556 -10.123 1.00 95.62 88 SER A CA 1
ATOM 695 C C . SER A 1 88 ? 12.420 0.663 -11.055 1.00 95.62 88 SER A C 1
ATOM 697 O O . SER A 1 88 ? 11.491 0.789 -11.856 1.00 95.62 88 SER A O 1
ATOM 699 N N . PRO A 1 89 ? 13.470 1.510 -11.047 1.00 95.25 89 PRO A N 1
ATOM 700 C CA . PRO A 1 89 ? 13.675 2.537 -12.074 1.00 95.25 89 PRO A CA 1
ATOM 701 C C . PRO A 1 89 ? 13.618 1.999 -13.495 1.00 95.25 89 PRO A C 1
ATOM 703 O O . PRO A 1 89 ? 13.071 2.631 -14.389 1.00 95.25 89 PRO A O 1
ATOM 706 N N . GLY A 1 90 ? 14.135 0.791 -13.715 1.00 93.94 90 GLY A N 1
ATOM 707 C CA . GLY A 1 90 ? 14.084 0.167 -15.031 1.00 93.94 90 GLY A CA 1
ATOM 708 C C . GLY A 1 90 ? 12.675 -0.241 -15.486 1.00 93.94 90 GLY A C 1
ATOM 709 O O . GLY A 1 90 ? 12.540 -0.675 -16.626 1.00 93.94 90 GLY A O 1
ATOM 710 N N . ALA A 1 91 ? 11.654 -0.165 -14.625 1.00 94.69 91 ALA A N 1
ATOM 711 C CA . ALA A 1 91 ? 10.256 -0.425 -14.976 1.00 94.69 91 ALA A CA 1
ATOM 712 C C . ALA A 1 91 ? 9.409 0.851 -15.069 1.00 94.69 91 ALA A C 1
ATOM 714 O O . ALA A 1 91 ? 8.540 0.926 -15.932 1.00 94.69 91 ALA A O 1
ATOM 715 N N . ILE A 1 92 ? 9.637 1.818 -14.175 1.00 95.81 92 ILE A N 1
ATOM 716 C CA . ILE A 1 92 ? 8.781 3.010 -14.012 1.00 95.81 92 ILE A CA 1
ATOM 717 C C . ILE A 1 92 ? 9.574 4.330 -13.927 1.00 95.81 92 ILE A C 1
ATOM 719 O O . ILE A 1 92 ? 9.039 5.359 -13.534 1.00 95.81 92 ILE A O 1
ATOM 723 N N . GLY A 1 93 ? 10.863 4.324 -14.276 1.00 94.31 93 GLY A N 1
ATOM 724 C CA . GLY A 1 93 ? 11.705 5.523 -14.301 1.00 94.31 93 GLY A CA 1
ATOM 725 C C . GLY A 1 93 ? 11.811 6.224 -12.944 1.00 94.31 93 GLY A C 1
ATOM 726 O O . GLY A 1 93 ? 11.946 5.577 -11.903 1.00 94.31 93 GLY A O 1
ATOM 727 N N . ASP A 1 94 ? 11.724 7.555 -12.965 1.00 94.50 94 ASP A N 1
ATOM 728 C CA . ASP A 1 94 ? 11.871 8.430 -11.790 1.00 94.50 94 ASP A CA 1
ATOM 729 C C . ASP A 1 94 ? 10.726 8.303 -10.775 1.00 94.50 94 ASP A C 1
ATOM 731 O O . ASP A 1 94 ? 10.803 8.812 -9.657 1.00 94.50 94 ASP A O 1
ATOM 735 N N . GLU A 1 95 ? 9.659 7.597 -11.141 1.00 94.06 95 GLU A N 1
ATOM 736 C CA . GLU A 1 95 ? 8.519 7.333 -10.268 1.00 94.06 95 GLU A CA 1
ATOM 737 C C . GLU A 1 95 ? 8.821 6.200 -9.273 1.00 94.06 95 GLU A C 1
ATOM 739 O O . GLU A 1 95 ? 8.083 5.990 -8.304 1.00 94.06 95 GLU A O 1
ATOM 744 N N . ALA A 1 96 ? 9.911 5.459 -9.500 1.00 95.19 96 ALA A N 1
ATOM 745 C CA . ALA A 1 96 ? 10.380 4.429 -8.594 1.00 95.19 96 ALA A CA 1
ATOM 746 C C . ALA A 1 96 ? 10.805 5.011 -7.243 1.00 95.19 96 ALA A C 1
ATOM 748 O O . ALA A 1 96 ? 11.423 6.066 -7.126 1.00 95.19 96 ALA A O 1
ATOM 749 N N . ARG A 1 97 ? 10.560 4.244 -6.180 1.00 92.00 97 ARG A N 1
ATOM 750 C CA . ARG A 1 97 ? 10.981 4.598 -4.819 1.00 92.00 97 ARG A CA 1
ATOM 751 C C . ARG A 1 97 ? 12.506 4.679 -4.672 1.00 92.00 97 ARG A C 1
ATOM 753 O O . ARG A 1 97 ? 13.010 5.370 -3.785 1.00 92.00 97 ARG A O 1
ATOM 760 N N . HIS A 1 98 ? 13.243 3.920 -5.474 1.00 90.62 98 HIS A N 1
ATOM 761 C CA . HIS A 1 98 ? 14.701 3.913 -5.472 1.00 90.62 98 HIS A CA 1
ATOM 762 C C . HIS A 1 98 ? 15.220 4.678 -6.681 1.00 90.62 98 HIS A C 1
ATOM 764 O O . HIS A 1 98 ? 14.702 4.474 -7.760 1.00 90.62 98 HIS A O 1
ATOM 770 N N . GLY A 1 99 ? 16.264 5.496 -6.518 1.00 86.50 99 GLY A N 1
ATOM 771 C CA . GLY A 1 99 ? 16.863 6.244 -7.636 1.00 86.50 99 GLY A CA 1
ATOM 772 C C . GLY A 1 99 ? 17.843 5.439 -8.499 1.00 86.50 99 GLY A C 1
ATOM 773 O O . GLY A 1 99 ? 18.186 5.866 -9.590 1.00 86.50 99 GLY A O 1
ATOM 774 N N . ASN A 1 100 ? 18.287 4.267 -8.031 1.00 88.25 100 ASN A N 1
ATOM 775 C CA . ASN A 1 100 ? 19.227 3.404 -8.750 1.00 88.25 100 ASN A CA 1
ATOM 776 C C . ASN A 1 100 ? 18.637 2.003 -8.921 1.00 88.25 100 ASN A C 1
ATOM 778 O O . ASN A 1 100 ? 18.069 1.444 -7.978 1.00 88.25 100 ASN A O 1
ATOM 782 N N . GLN A 1 101 ? 18.841 1.406 -10.095 1.00 88.38 101 GLN A N 1
ATOM 783 C CA . GLN A 1 101 ? 18.467 0.021 -10.360 1.00 88.38 101 GLN A CA 1
ATOM 784 C C . GLN A 1 101 ? 19.447 -0.930 -9.650 1.00 88.38 101 GLN A C 1
ATOM 786 O O . GLN A 1 101 ? 20.630 -0.969 -9.979 1.00 88.38 101 GLN A O 1
ATOM 791 N N . LYS A 1 102 ? 18.958 -1.691 -8.663 1.00 82.62 102 LYS A N 1
ATOM 792 C CA . LYS A 1 102 ? 19.757 -2.699 -7.931 1.00 82.62 102 LYS A CA 1
ATOM 793 C C . LYS A 1 102 ? 19.547 -4.123 -8.438 1.00 82.62 102 LYS A C 1
ATOM 795 O O . LYS A 1 102 ? 20.474 -4.923 -8.424 1.00 82.62 102 LYS A O 1
ATOM 800 N N . GLU A 1 103 ? 18.328 -4.431 -8.861 1.00 86.31 103 GLU A N 1
ATOM 801 C CA . GLU A 1 103 ? 17.924 -5.739 -9.379 1.00 86.31 103 GLU A CA 1
ATOM 802 C C . GLU A 1 103 ? 17.462 -5.596 -10.834 1.00 86.31 103 GLU A C 1
ATOM 804 O O . GLU A 1 103 ? 17.174 -4.478 -11.255 1.00 86.31 103 GLU A O 1
ATOM 809 N N . PRO A 1 104 ? 17.371 -6.678 -11.629 1.00 89.62 104 PRO A N 1
ATOM 810 C CA . PRO A 1 104 ? 16.766 -6.616 -12.961 1.00 89.62 104 PRO A CA 1
ATOM 811 C C . PRO A 1 104 ? 15.353 -6.022 -12.922 1.00 89.62 104 PRO A C 1
ATOM 813 O O . PRO A 1 104 ? 14.694 -6.073 -11.886 1.00 89.62 104 PRO A O 1
ATOM 816 N N . SER A 1 105 ? 14.859 -5.470 -14.029 1.00 87.88 105 SER A N 1
ATOM 817 C CA . SER A 1 105 ? 13.466 -5.007 -14.076 1.00 87.88 105 SER A CA 1
ATOM 818 C C . SER A 1 105 ? 12.497 -6.197 -14.040 1.00 87.88 105 SER A C 1
ATOM 820 O O . SER A 1 105 ? 12.801 -7.249 -14.618 1.00 87.88 105 SER A O 1
ATOM 822 N N . PRO A 1 106 ? 11.313 -6.061 -13.412 1.00 89.62 106 PRO A N 1
ATOM 823 C CA . PRO A 1 106 ? 10.263 -7.064 -13.524 1.00 89.62 106 PRO A CA 1
ATOM 824 C C . PRO A 1 106 ? 9.894 -7.304 -14.993 1.00 89.62 106 PRO A C 1
ATOM 826 O O . PRO A 1 106 ? 9.682 -6.363 -15.750 1.00 89.62 106 PRO A O 1
ATOM 829 N N . LYS A 1 107 ? 9.761 -8.580 -15.380 1.00 92.31 107 LYS A N 1
ATOM 830 C CA . LYS A 1 107 ? 9.295 -8.975 -16.726 1.00 92.31 107 LYS A CA 1
ATOM 831 C C . LYS A 1 107 ? 7.835 -8.603 -16.992 1.00 92.31 107 LYS A C 1
ATOM 833 O O . LYS A 1 107 ? 7.429 -8.505 -18.140 1.00 92.31 107 LYS A O 1
ATOM 838 N N . ASP A 1 108 ? 7.064 -8.451 -15.923 1.00 95.00 108 ASP A N 1
ATOM 839 C CA . ASP A 1 108 ? 5.645 -8.110 -15.944 1.00 95.00 108 ASP A CA 1
ATOM 840 C C . ASP A 1 108 ? 5.381 -6.996 -14.912 1.00 95.00 108 ASP A C 1
ATOM 842 O O . ASP A 1 108 ? 4.925 -7.283 -13.795 1.00 95.00 108 ASP A O 1
ATOM 846 N N . PRO A 1 109 ? 5.762 -5.738 -15.216 1.00 96.50 109 PRO A N 1
ATOM 847 C CA . PRO A 1 109 ? 5.513 -4.597 -14.341 1.00 96.50 109 PRO A CA 1
ATOM 848 C C . PRO A 1 109 ? 4.016 -4.387 -14.101 1.00 96.50 109 PRO A C 1
ATOM 850 O O . PRO A 1 109 ? 3.201 -4.584 -14.996 1.00 96.50 109 PRO A O 1
ATOM 853 N N . MET A 1 110 ? 3.652 -3.964 -12.894 1.00 98.19 110 MET A N 1
ATOM 854 C CA . MET A 1 110 ? 2.274 -3.602 -12.555 1.00 98.19 110 MET A CA 1
ATOM 855 C C . MET A 1 110 ? 1.933 -2.210 -13.096 1.00 98.19 110 MET A C 1
ATOM 857 O O . MET A 1 110 ? 2.717 -1.279 -12.928 1.00 98.19 110 MET A O 1
ATOM 861 N N . ALA A 1 111 ? 0.752 -2.035 -13.688 1.00 97.94 111 ALA A N 1
ATOM 862 C CA . ALA A 1 111 ? 0.293 -0.697 -14.054 1.00 97.94 111 ALA A CA 1
ATOM 863 C C . ALA A 1 111 ? -0.073 0.112 -12.796 1.00 97.94 111 ALA A C 1
ATOM 865 O O . ALA A 1 111 ? -0.560 -0.442 -11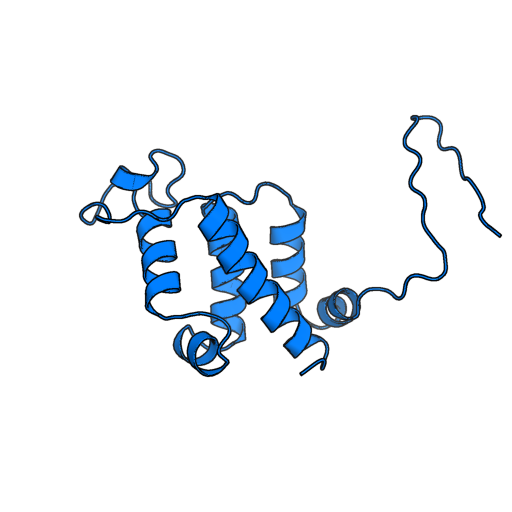.808 1.00 97.94 111 ALA A O 1
ATOM 866 N N . LEU A 1 112 ? 0.092 1.438 -12.825 1.00 97.88 112 LEU A N 1
ATOM 867 C CA . LEU A 1 112 ? -0.242 2.282 -11.669 1.00 97.88 112 LEU A CA 1
ATOM 868 C C . LEU A 1 112 ? -1.722 2.151 -11.258 1.00 97.88 112 LEU A C 1
ATOM 870 O O . LEU A 1 112 ? -2.033 2.145 -10.070 1.00 97.88 112 LEU A O 1
ATOM 874 N N . SER A 1 113 ? -2.643 1.996 -12.214 1.00 97.44 113 SER A N 1
ATOM 875 C CA . SER A 1 113 ? -4.067 1.751 -11.935 1.00 97.44 113 SER A CA 1
ATOM 876 C C . SER A 1 113 ? -4.305 0.429 -11.194 1.00 97.44 113 SER A C 1
ATOM 878 O O . SER A 1 113 ? -5.081 0.395 -10.240 1.00 97.44 113 SER A O 1
ATOM 880 N N . GLU A 1 114 ? -3.598 -0.641 -11.568 1.00 98.19 114 GLU A N 1
ATOM 881 C CA . GLU A 1 114 ? -3.639 -1.927 -10.860 1.00 98.19 114 GLU A CA 1
ATOM 882 C C . GLU A 1 114 ? -3.076 -1.798 -9.438 1.00 98.19 114 GLU A C 1
ATOM 884 O O . GLU A 1 114 ? -3.629 -2.366 -8.495 1.00 98.19 114 GLU A O 1
ATOM 889 N N . ALA A 1 115 ? -2.000 -1.023 -9.267 1.00 98.38 115 ALA A N 1
ATOM 890 C CA . ALA A 1 115 ? -1.411 -0.752 -7.960 1.00 98.38 115 ALA A CA 1
ATOM 891 C C . ALA A 1 115 ? -2.374 0.024 -7.051 1.00 98.38 115 ALA A C 1
ATOM 893 O O . ALA A 1 115 ? -2.546 -0.350 -5.889 1.00 98.38 115 ALA A O 1
ATOM 894 N N . LYS A 1 116 ? -3.047 1.056 -7.580 1.00 98.06 116 LYS A N 1
ATOM 895 C CA . LYS A 1 116 ? -4.094 1.799 -6.860 1.00 98.06 116 LYS A CA 1
ATOM 896 C C . LYS A 1 116 ? -5.202 0.861 -6.395 1.00 98.06 116 LYS A C 1
ATOM 898 O O . LYS A 1 116 ? -5.460 0.780 -5.197 1.00 98.06 116 LYS A O 1
ATOM 903 N N . PHE A 1 117 ? -5.762 0.073 -7.313 1.00 97.69 117 PHE A N 1
ATOM 904 C CA . PHE A 1 117 ? -6.816 -0.892 -6.998 1.00 97.69 117 PHE A CA 1
ATOM 905 C C . PHE A 1 117 ? -6.386 -1.908 -5.926 1.00 97.69 117 PHE A C 1
ATOM 907 O O . PHE A 1 117 ? -7.139 -2.200 -4.992 1.00 97.69 117 PHE A O 1
ATOM 914 N N . LEU A 1 118 ? -5.157 -2.427 -6.018 1.00 98.50 118 LEU A N 1
ATOM 915 C CA . LEU A 1 118 ? -4.596 -3.348 -5.031 1.00 98.50 118 LEU A CA 1
ATOM 916 C C . LEU A 1 118 ? -4.515 -2.709 -3.637 1.00 98.50 118 LEU A C 1
ATOM 918 O O . LEU A 1 118 ? -4.955 -3.316 -2.657 1.00 98.50 118 LEU A O 1
ATOM 922 N N . ILE A 1 119 ? -3.946 -1.506 -3.532 1.00 98.44 119 ILE A N 1
ATOM 923 C CA . ILE A 1 119 ? -3.761 -0.835 -2.240 1.00 98.44 119 ILE A CA 1
ATOM 924 C C . ILE A 1 119 ? -5.092 -0.373 -1.658 1.00 98.44 119 ILE A C 1
ATOM 926 O O . ILE A 1 119 ? -5.302 -0.544 -0.459 1.00 98.44 119 ILE A O 1
ATOM 930 N N . GLU A 1 120 ? -6.018 0.119 -2.478 1.00 96.56 120 GLU A N 1
ATOM 931 C CA . GLU A 1 120 ? -7.379 0.433 -2.045 1.00 96.56 120 GLU A CA 1
ATOM 932 C C . GLU A 1 120 ? -8.089 -0.810 -1.513 1.00 96.56 120 GLU A C 1
ATOM 934 O O . GLU A 1 120 ? -8.696 -0.761 -0.447 1.00 96.56 120 GLU A O 1
ATOM 939 N N . THR A 1 121 ? -7.972 -1.953 -2.188 1.00 97.44 121 THR A N 1
ATOM 940 C CA . THR A 1 121 ? -8.567 -3.211 -1.713 1.00 97.44 121 THR A CA 1
ATOM 941 C C . THR A 1 121 ? -8.021 -3.602 -0.336 1.00 97.44 121 THR A C 1
ATOM 943 O O . THR A 1 121 ? -8.788 -3.950 0.567 1.00 97.44 121 THR A O 1
ATOM 946 N N . ILE A 1 122 ? -6.703 -3.515 -0.135 1.00 98.38 122 ILE A N 1
ATOM 947 C CA . ILE A 1 122 ? -6.065 -3.813 1.156 1.00 98.38 122 ILE A CA 1
ATOM 948 C C . ILE A 1 122 ? -6.502 -2.798 2.225 1.00 98.38 122 ILE A C 1
ATOM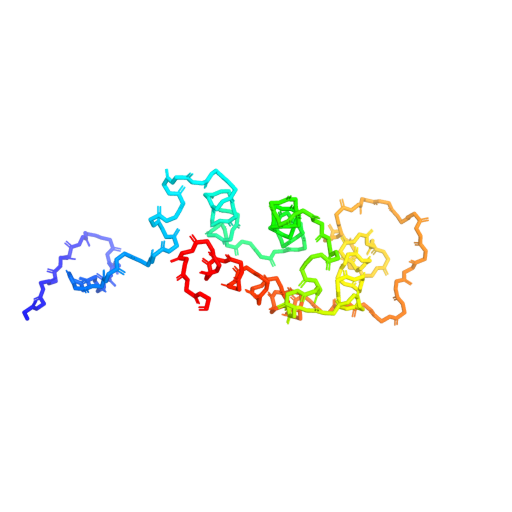 950 O O . ILE A 1 122 ? -6.861 -3.198 3.335 1.00 98.38 122 ILE A O 1
ATOM 954 N N . LEU A 1 123 ? -6.518 -1.504 1.890 1.00 96.88 123 LEU A N 1
ATOM 955 C CA . LEU A 1 123 ? -6.925 -0.411 2.773 1.00 96.88 123 LEU A CA 1
ATOM 956 C C . LEU A 1 123 ? -8.369 -0.588 3.245 1.00 96.88 123 LEU A C 1
ATOM 958 O O . LEU A 1 123 ? -8.610 -0.606 4.448 1.00 96.88 123 LEU A O 1
ATOM 962 N N . HIS A 1 124 ? -9.318 -0.786 2.331 1.00 95.00 124 HIS A N 1
ATOM 963 C CA . HIS A 1 124 ? -10.731 -0.950 2.668 1.00 95.00 124 HIS A CA 1
ATOM 964 C C . HIS A 1 124 ? -10.974 -2.162 3.575 1.00 95.00 124 HIS A C 1
ATOM 966 O O . HIS A 1 124 ? -11.679 -2.053 4.580 1.00 95.00 124 HIS A O 1
ATOM 972 N N . ASN A 1 125 ? -10.364 -3.310 3.270 1.00 96.19 125 ASN A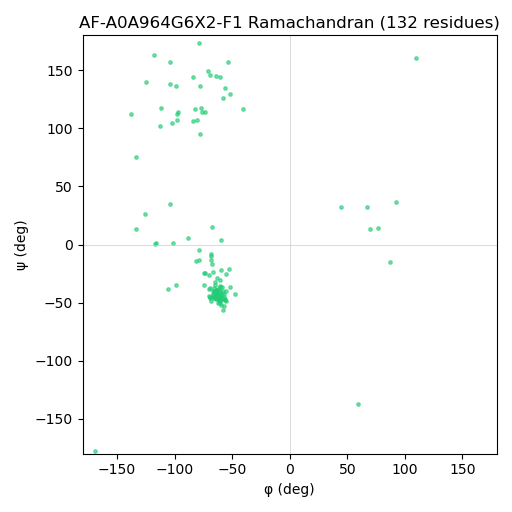 N 1
ATOM 973 C CA . ASN A 1 125 ? -10.498 -4.507 4.102 1.00 96.19 125 ASN A CA 1
ATOM 974 C C . ASN A 1 125 ? -9.900 -4.313 5.503 1.00 96.19 125 ASN A C 1
ATOM 976 O O . ASN A 1 125 ? -10.494 -4.719 6.506 1.00 96.19 125 ASN A O 1
ATOM 980 N N . TRP A 1 126 ? -8.747 -3.652 5.591 1.00 97.06 126 TRP A N 1
ATOM 981 C CA . TRP A 1 126 ? -8.133 -3.325 6.872 1.00 97.06 126 TRP A CA 1
ATOM 982 C C . TRP A 1 126 ? -8.966 -2.323 7.678 1.00 97.06 126 TRP A C 1
ATOM 984 O O . TRP A 1 126 ? -9.176 -2.523 8.873 1.00 97.06 126 TRP A O 1
ATOM 994 N N . LEU A 1 127 ? -9.513 -1.287 7.041 1.00 94.62 127 LEU A N 1
ATOM 995 C CA . LEU A 1 127 ? -10.375 -0.313 7.703 1.00 94.62 127 LEU A CA 1
ATOM 996 C C . LEU A 1 127 ? -11.676 -0.952 8.219 1.00 94.62 127 LEU A C 1
ATOM 998 O O . LEU A 1 127 ? -12.079 -0.678 9.351 1.00 94.62 127 LEU A O 1
ATOM 1002 N N . ARG A 1 128 ? -12.301 -1.863 7.454 1.00 92.75 128 ARG A N 1
ATOM 1003 C CA . ARG A 1 128 ? -13.449 -2.670 7.922 1.00 92.75 128 ARG A CA 1
ATOM 1004 C C . ARG A 1 128 ? -13.104 -3.466 9.175 1.00 92.75 128 ARG A C 1
ATOM 1006 O O . ARG A 1 128 ? -13.842 -3.389 10.156 1.00 92.75 128 ARG A O 1
ATOM 1013 N N . LEU A 1 129 ? -11.953 -4.143 9.183 1.00 93.38 129 LEU A N 1
ATOM 1014 C CA . LEU A 1 129 ? -11.458 -4.855 10.363 1.00 93.38 129 LEU A CA 1
ATOM 1015 C C . LEU A 1 129 ? -11.307 -3.909 11.567 1.00 93.38 129 LEU A C 1
ATOM 1017 O O . LEU A 1 129 ? -11.732 -4.247 12.668 1.00 93.38 129 LEU A O 1
ATOM 1021 N N . LYS A 1 130 ? -10.736 -2.714 11.370 1.00 93.12 130 LYS A N 1
ATOM 1022 C CA . LYS A 1 130 ? -10.530 -1.727 12.447 1.00 93.12 130 LYS A CA 1
ATOM 1023 C C . LYS A 1 130 ? -11.816 -1.090 12.961 1.00 93.12 130 LYS A C 1
ATOM 1025 O O . LYS A 1 130 ? -11.863 -0.697 14.120 1.00 93.12 130 LYS A O 1
ATOM 1030 N N . ALA A 1 131 ? -12.852 -1.020 12.134 1.00 89.62 131 ALA A N 1
ATOM 1031 C CA . ALA A 1 131 ? -14.178 -0.565 12.539 1.00 89.62 131 ALA A CA 1
ATOM 1032 C C . ALA A 1 131 ? -15.088 -1.682 13.079 1.00 89.62 131 ALA A C 1
ATOM 1034 O O . ALA A 1 131 ? -16.266 -1.419 13.322 1.00 89.62 131 ALA A O 1
ATOM 1035 N N . GLY A 1 132 ? -14.578 -2.910 13.239 1.00 85.19 132 GLY A N 1
ATOM 1036 C CA . GLY A 1 132 ? -15.366 -4.046 13.726 1.00 85.19 132 GLY A CA 1
ATOM 1037 C C . GLY A 1 132 ? -16.467 -4.490 12.757 1.00 85.19 132 GLY A C 1
ATOM 1038 O O . GLY A 1 132 ? -17.534 -4.896 13.197 1.00 85.19 132 GLY A O 1
ATOM 1039 N N . GLN A 1 133 ? -16.240 -4.359 11.446 1.00 69.62 133 GLN A N 1
ATOM 1040 C CA . GLN A 1 133 ? -17.192 -4.704 10.377 1.00 69.62 133 GLN A CA 1
ATOM 1041 C C . GLN A 1 133 ? -16.832 -6.024 9.668 1.00 69.62 133 GLN A C 1
ATOM 1043 O O . GLN A 1 133 ? -16.959 -6.120 8.449 1.00 69.62 133 GLN A O 1
ATOM 1048 N N . SER A 1 134 ? -16.285 -6.994 10.403 1.00 55.72 134 SER A N 1
ATOM 1049 C CA . SER A 1 134 ? -15.871 -8.304 9.874 1.00 55.72 134 SER A CA 1
ATOM 1050 C C . SER A 1 134 ? -17.042 -9.222 9.572 1.00 55.72 134 SER A C 1
ATOM 1052 O O . SER A 1 134 ? -17.901 -9.328 10.475 1.00 55.72 134 SER A O 1
#

pLDDT: mean 86.05, std 19.51, range [30.39, 98.62]

Radius of gyration: 18.15 Å; Cα contacts (8 Å, |Δi|>4): 139; chains: 1; bounding box: 55×49×35 Å

Mean predicted aligned error: 8.57 Å

Secondary structure (DSSP, 8-state):
-------TTS------TT----HHHHHHHH-HHHHHHHHHHHT----HHHHHHHHHHHHHHHTSHHHHHHTTSS-HHHHHHHHHHHT-HHHHGGGSSSSS--SPPPSSPPPHHHHHHHHHHHHHHHHHHHTT--

Foldseek 3Di:
DFDFDDDPPPDTDRDDPPDPPPLLVVLVVVDVLSVVLVVLVVVPPLALVSLVVSVVSLQVVLVHPVSLVVVVLDDPVLVCLSLQLLQACVNVNPSHPDNDGPDDHDPDHDDSVSSSVSSVSSSVVSSCVSSVND